Protein AF-A0A2D7WF95-F1 (afdb_monomer_lite)

Structure (mmCIF, N/CA/C/O backbone):
data_AF-A0A2D7WF95-F1
#
_entry.id   AF-A0A2D7WF95-F1
#
loop_
_atom_site.group_PDB
_atom_site.id
_atom_site.type_symbol
_atom_site.label_atom_id
_atom_site.label_alt_id
_atom_site.label_comp_id
_atom_site.label_asym_id
_atom_site.label_entity_id
_atom_site.label_seq_id
_atom_site.pdbx_PDB_ins_code
_atom_site.Cartn_x
_atom_site.Cartn_y
_atom_site.Cartn_z
_atom_site.occupancy
_atom_site.B_iso_or_equiv
_atom_site.auth_seq_id
_atom_site.auth_comp_id
_atom_site.auth_asym_id
_atom_site.auth_atom_id
_atom_site.pdbx_PDB_model_num
ATOM 1 N N . ALA A 1 1 ? 38.754 -12.809 -26.247 1.00 57.94 1 ALA A N 1
ATOM 2 C CA . ALA A 1 1 ? 38.168 -12.246 -25.010 1.00 57.94 1 ALA A CA 1
ATOM 3 C C . ALA A 1 1 ? 37.298 -10.995 -25.241 1.00 57.94 1 ALA A C 1
ATOM 5 O O . ALA A 1 1 ? 36.315 -10.847 -24.534 1.00 57.94 1 ALA A O 1
ATOM 6 N N . GLY A 1 2 ? 37.588 -10.118 -26.220 1.00 62.66 2 GLY A N 1
ATOM 7 C CA . GLY A 1 2 ? 36.866 -8.837 -26.385 1.00 62.66 2 GLY A CA 1
ATOM 8 C C . GLY A 1 2 ? 35.409 -8.901 -26.883 1.00 62.66 2 GLY A C 1
ATOM 9 O O . GLY A 1 2 ? 34.595 -8.083 -26.473 1.00 62.66 2 GLY A O 1
ATOM 10 N N . LEU A 1 3 ? 35.046 -9.889 -27.712 1.00 67.88 3 LEU A N 1
ATOM 11 C CA . LEU A 1 3 ? 33.688 -10.015 -28.276 1.00 67.88 3 LEU A CA 1
ATOM 12 C C . LEU A 1 3 ? 32.621 -10.392 -27.237 1.00 67.88 3 LEU A C 1
ATOM 14 O O . LEU A 1 3 ? 31.513 -9.868 -27.275 1.00 67.88 3 LEU A O 1
ATOM 18 N N . ALA A 1 4 ? 32.963 -11.257 -26.280 1.00 67.69 4 ALA A N 1
ATOM 19 C CA . ALA A 1 4 ? 32.043 -11.658 -25.217 1.00 67.69 4 ALA A CA 1
ATOM 20 C C . ALA A 1 4 ? 31.712 -10.488 -24.274 1.00 67.69 4 ALA A C 1
ATOM 22 O O . ALA A 1 4 ? 30.569 -10.349 -23.855 1.00 67.69 4 ALA A O 1
ATOM 23 N N . GLY A 1 5 ? 32.686 -9.612 -23.995 1.00 70.12 5 GLY A N 1
ATOM 24 C CA . GLY A 1 5 ? 32.468 -8.410 -23.184 1.00 70.12 5 GLY A CA 1
ATOM 25 C C . GLY A 1 5 ? 31.552 -7.387 -23.861 1.00 70.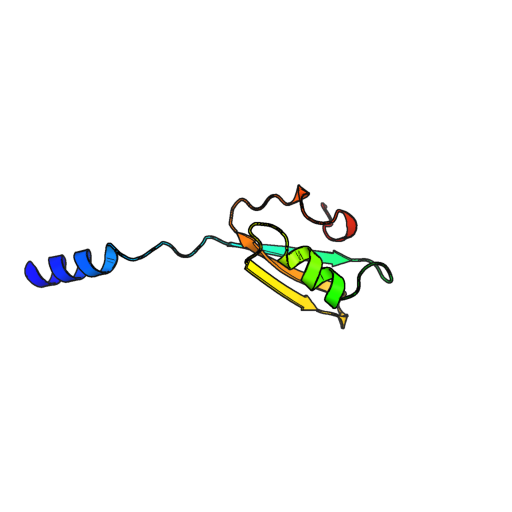12 5 GLY A C 1
ATOM 26 O O . GLY A 1 5 ? 30.707 -6.795 -23.198 1.00 70.12 5 GLY A O 1
ATOM 27 N N . LEU A 1 6 ? 31.663 -7.229 -25.186 1.00 74.50 6 LEU A N 1
ATOM 28 C CA . LEU A 1 6 ? 30.790 -6.345 -25.971 1.00 74.50 6 LEU A CA 1
ATOM 29 C C . LEU A 1 6 ? 29.341 -6.848 -26.020 1.00 74.50 6 LEU A C 1
ATOM 31 O O . LEU A 1 6 ? 28.418 -6.053 -25.867 1.00 74.50 6 LEU A O 1
ATOM 35 N N . LEU A 1 7 ? 29.139 -8.161 -26.168 1.00 74.06 7 LEU A N 1
ATOM 36 C CA . LEU A 1 7 ? 27.816 -8.791 -26.071 1.00 74.06 7 LEU A CA 1
ATOM 37 C C . LEU A 1 7 ? 27.202 -8.613 -24.676 1.00 74.06 7 LEU A C 1
ATOM 39 O O . LEU A 1 7 ? 26.019 -8.311 -24.562 1.00 74.06 7 LEU A O 1
ATOM 43 N N . TRP A 1 8 ? 28.010 -8.742 -23.620 1.00 72.00 8 TRP A N 1
ATOM 44 C CA . TRP A 1 8 ? 27.549 -8.559 -22.243 1.00 72.00 8 TRP A CA 1
ATOM 45 C C . TRP A 1 8 ? 27.117 -7.114 -21.960 1.00 72.00 8 TRP A C 1
ATOM 47 O O . TRP A 1 8 ? 26.067 -6.894 -21.365 1.00 72.00 8 TRP A O 1
ATOM 57 N N . LEU A 1 9 ? 27.880 -6.132 -22.450 1.00 69.81 9 LEU A N 1
ATOM 58 C CA . LEU A 1 9 ? 27.525 -4.712 -22.376 1.00 69.81 9 LEU A CA 1
ATOM 59 C C . LEU A 1 9 ? 26.268 -4.391 -23.189 1.00 69.81 9 LEU A C 1
ATOM 61 O O . LEU A 1 9 ? 25.404 -3.684 -22.691 1.00 69.81 9 LEU A O 1
ATOM 65 N N . ALA A 1 10 ? 26.116 -4.940 -24.398 1.00 72.50 10 ALA A N 1
ATOM 66 C CA . ALA A 1 10 ? 24.919 -4.728 -25.214 1.00 72.50 10 ALA A CA 1
ATOM 67 C C . ALA A 1 10 ? 23.641 -5.266 -24.542 1.00 72.50 10 ALA A C 1
ATOM 69 O O . ALA A 1 10 ? 22.589 -4.634 -24.633 1.00 72.50 10 ALA A O 1
ATOM 70 N N . CYS A 1 11 ? 23.731 -6.386 -23.815 1.00 68.56 11 CYS A N 1
ATOM 71 C CA . CYS A 1 11 ? 22.602 -6.951 -23.071 1.00 68.56 11 CYS A CA 1
ATOM 72 C C . CYS A 1 11 ? 22.130 -6.071 -21.902 1.00 68.56 11 CYS A C 1
ATOM 74 O O . CYS A 1 11 ? 20.963 -6.154 -21.520 1.00 68.56 11 CYS A O 1
ATOM 76 N N . THR A 1 12 ? 22.994 -5.228 -21.327 1.00 67.69 12 THR A N 1
ATOM 77 C CA . THR A 1 12 ? 22.633 -4.391 -20.170 1.00 67.69 12 THR A CA 1
ATOM 78 C C . THR A 1 12 ? 22.095 -3.012 -20.553 1.00 67.69 12 THR A C 1
ATOM 80 O O . THR A 1 12 ? 21.421 -2.394 -19.733 1.00 67.69 12 THR A O 1
ATOM 83 N N . VAL A 1 13 ? 22.290 -2.548 -21.798 1.00 69.94 13 VAL A N 1
ATOM 84 C CA . VAL A 1 13 ? 21.815 -1.224 -22.273 1.00 69.94 13 VAL A CA 1
ATOM 85 C C . VAL A 1 13 ? 20.284 -1.079 -22.218 1.00 69.94 13 VAL A C 1
ATOM 87 O O . VAL A 1 13 ? 19.774 0.033 -22.124 1.00 69.94 13 VAL A O 1
ATOM 90 N N . GLY A 1 14 ? 19.538 -2.187 -22.226 1.00 65.31 14 GLY A N 1
ATOM 91 C CA . GLY A 1 14 ? 18.073 -2.191 -22.122 1.00 65.31 14 GLY A CA 1
ATOM 92 C C . GLY A 1 14 ? 17.517 -2.472 -20.723 1.00 65.31 14 GLY A C 1
ATOM 93 O O . GLY A 1 14 ? 16.298 -2.515 -20.561 1.00 65.31 14 GLY A O 1
ATOM 94 N N . MET A 1 15 ? 18.368 -2.703 -19.716 1.00 71.50 15 MET A N 1
ATOM 95 C CA . MET A 1 15 ? 17.896 -3.000 -18.364 1.00 71.50 15 MET A CA 1
ATOM 96 C C . MET A 1 15 ? 17.452 -1.715 -17.666 1.00 71.50 15 MET A C 1
ATOM 98 O O . MET A 1 15 ? 18.257 -0.942 -17.148 1.00 71.50 15 MET A O 1
ATOM 102 N N . VAL A 1 16 ? 16.140 -1.501 -17.635 1.00 68.62 16 VAL A N 1
ATOM 103 C CA . VAL A 1 16 ? 15.521 -0.483 -16.785 1.00 68.62 16 VAL A CA 1
ATOM 104 C C . VAL A 1 16 ? 15.723 -0.906 -15.332 1.00 68.62 16 VAL A C 1
ATOM 106 O O . VAL A 1 16 ? 15.421 -2.045 -14.970 1.00 68.62 16 VAL A O 1
ATOM 109 N N . LEU A 1 17 ? 16.251 -0.004 -14.495 1.00 68.62 17 LEU A N 1
ATOM 110 C CA . LEU A 1 17 ? 16.354 -0.277 -13.063 1.00 68.62 17 LEU A CA 1
ATOM 111 C C . LEU A 1 17 ? 14.968 -0.654 -12.520 1.00 68.62 17 LEU A C 1
ATOM 113 O O . LEU A 1 17 ? 13.990 0.023 -12.852 1.00 68.62 17 LEU A O 1
ATOM 117 N N . PRO A 1 18 ? 14.869 -1.687 -11.663 1.00 67.19 18 PRO A N 1
ATOM 118 C CA . PRO A 1 18 ? 13.603 -2.016 -11.034 1.00 67.19 18 PRO A CA 1
ATOM 119 C C . PRO A 1 18 ? 13.085 -0.782 -10.297 1.00 67.19 18 PRO A C 1
ATOM 121 O O . PRO A 1 18 ? 13.844 -0.099 -9.599 1.00 67.19 18 PRO A O 1
ATOM 124 N N . VAL A 1 19 ? 11.796 -0.488 -10.479 1.00 71.38 19 VAL A N 1
ATOM 125 C CA . VAL A 1 19 ? 11.127 0.635 -9.819 1.00 71.38 19 VAL A CA 1
ATOM 126 C C . VAL A 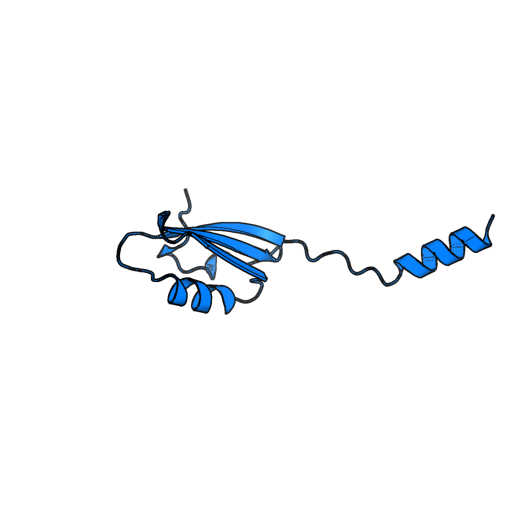1 19 ? 11.378 0.518 -8.319 1.00 71.38 19 VAL A C 1
ATOM 128 O O . VAL A 1 19 ? 10.954 -0.443 -7.668 1.00 71.38 19 VAL A O 1
ATOM 131 N N . GLN A 1 20 ? 12.112 1.491 -7.778 1.00 81.38 20 GLN A N 1
ATOM 132 C CA . GLN A 1 20 ? 12.387 1.542 -6.350 1.00 81.38 20 GLN A CA 1
ATOM 133 C C . GLN A 1 20 ? 11.050 1.734 -5.638 1.00 81.38 20 GLN A C 1
ATOM 135 O O . GLN A 1 20 ? 10.315 2.670 -5.948 1.00 81.38 20 GLN A O 1
ATOM 140 N N . ASN A 1 21 ? 10.729 0.835 -4.713 1.00 85.44 21 ASN A N 1
ATOM 141 C CA . ASN A 1 21 ? 9.473 0.842 -3.977 1.00 85.44 21 ASN A CA 1
ATOM 142 C C . ASN A 1 21 ? 9.723 0.827 -2.471 1.00 85.44 21 ASN A C 1
ATOM 144 O O . ASN A 1 21 ? 10.754 0.340 -2.006 1.00 85.44 21 ASN A O 1
ATOM 148 N N . ILE A 1 22 ? 8.778 1.391 -1.729 1.00 85.81 22 ILE A N 1
ATOM 149 C CA . ILE A 1 22 ? 8.722 1.359 -0.271 1.00 85.81 22 ILE A CA 1
ATOM 150 C C . ILE A 1 22 ? 7.415 0.687 0.144 1.00 85.81 22 ILE A C 1
ATOM 152 O O . ILE A 1 22 ? 6.404 0.788 -0.553 1.00 85.81 22 ILE A O 1
ATOM 156 N N . SER A 1 23 ? 7.454 -0.024 1.266 1.00 85.56 23 SER A N 1
ATOM 157 C CA . SER A 1 23 ? 6.259 -0.628 1.856 1.00 85.56 23 SER A CA 1
ATOM 158 C C . SER A 1 23 ? 5.807 0.231 3.026 1.00 85.56 23 SER A C 1
ATOM 160 O O . SER A 1 23 ? 6.607 0.554 3.903 1.00 85.56 23 SER A O 1
ATOM 162 N N . VAL A 1 24 ? 4.539 0.615 3.011 1.00 85.88 24 VAL A N 1
ATOM 163 C CA . VAL A 1 24 ? 3.892 1.419 4.042 1.00 85.88 24 VAL A CA 1
ATOM 164 C C . VAL A 1 24 ? 2.835 0.552 4.701 1.00 85.88 24 VAL A C 1
ATOM 166 O O . VAL A 1 24 ? 1.988 -0.030 4.024 1.00 85.88 24 VAL A O 1
ATOM 169 N N . THR A 1 25 ? 2.889 0.460 6.022 1.00 88.12 25 THR A N 1
ATOM 170 C CA . THR A 1 25 ? 1.851 -0.211 6.801 1.00 88.12 25 THR A CA 1
ATOM 171 C C . THR A 1 25 ? 0.724 0.773 7.067 1.00 88.12 25 THR A C 1
ATOM 173 O O . THR A 1 25 ? 0.954 1.857 7.604 1.00 88.12 25 THR A O 1
ATOM 176 N N . LEU A 1 26 ? -0.488 0.385 6.696 1.00 86.69 26 LEU A N 1
ATOM 177 C CA . LEU A 1 26 ? -1.724 1.095 6.985 1.00 86.69 26 LEU A CA 1
ATOM 178 C C . LEU A 1 26 ? -2.498 0.327 8.052 1.00 86.69 26 LEU A C 1
ATOM 180 O O . LEU A 1 26 ? -2.492 -0.905 8.068 1.00 86.69 26 LEU A O 1
ATOM 184 N N . SER A 1 27 ? -3.188 1.052 8.922 1.00 86.44 27 SER A N 1
ATOM 185 C CA . SER A 1 27 ? -4.033 0.471 9.967 1.00 86.44 27 SER A CA 1
ATOM 186 C C . SER A 1 27 ? -5.215 1.386 10.237 1.00 86.44 27 SER A C 1
ATOM 188 O O . SER A 1 27 ? -5.026 2.602 10.256 1.00 86.44 27 SER A O 1
ATOM 190 N N . TRP A 1 28 ? -6.402 0.830 10.480 1.00 84.06 28 TRP A N 1
ATOM 191 C CA . TRP A 1 28 ? -7.618 1.628 10.668 1.00 84.06 28 TRP A CA 1
ATOM 192 C C . TRP A 1 28 ? -8.492 1.150 11.838 1.00 84.06 28 TRP A C 1
ATOM 194 O O . TRP A 1 28 ? -8.488 -0.034 12.198 1.00 84.06 28 TRP A O 1
ATOM 204 N N . PRO A 1 29 ? -9.266 2.063 12.458 1.00 79.06 29 PRO A N 1
ATOM 205 C CA . PRO A 1 29 ? -10.169 1.731 13.556 1.00 79.06 29 PRO A CA 1
ATOM 206 C C . PRO A 1 29 ? -11.408 0.944 13.092 1.00 79.06 29 PRO A C 1
ATOM 208 O O . PRO A 1 29 ? -11.759 0.895 11.912 1.00 79.06 29 PRO A O 1
ATOM 211 N N . GLN A 1 30 ? -12.094 0.307 14.047 1.00 71.19 30 GLN A N 1
ATOM 212 C CA . GLN A 1 30 ? -13.298 -0.490 13.780 1.00 71.19 30 GLN A CA 1
ATOM 213 C C . GLN A 1 30 ? -14.447 0.4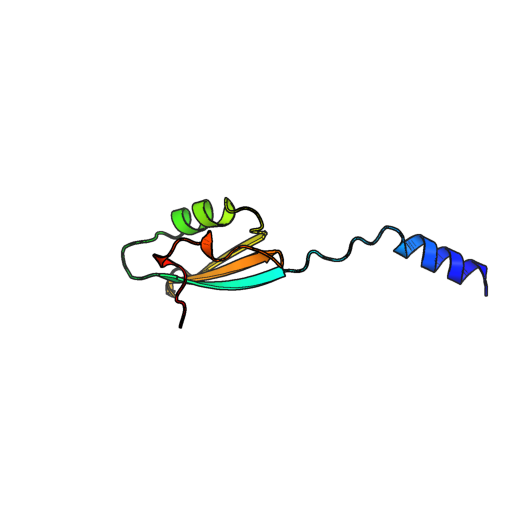08 13.278 1.00 71.19 30 GLN A C 1
ATOM 215 O O . GLN A 1 30 ? -14.790 1.384 13.937 1.00 71.19 30 GLN A O 1
ATOM 220 N N . GLY A 1 31 ? -15.043 0.065 12.128 1.00 71.25 31 GLY A N 1
ATOM 221 C CA . GLY A 1 31 ? -16.277 0.689 11.621 1.00 71.25 31 GLY A CA 1
ATOM 222 C C . GLY A 1 31 ? -16.128 1.822 10.595 1.00 71.25 31 GLY A C 1
ATOM 223 O O . GLY A 1 31 ? -17.149 2.314 10.128 1.00 71.25 31 GLY A O 1
ATOM 224 N N . GLY A 1 32 ? -14.908 2.229 10.217 1.00 69.81 32 GLY A N 1
ATOM 225 C CA . GLY A 1 32 ? -14.697 3.313 9.236 1.00 69.81 32 GLY A CA 1
ATOM 226 C C . GLY A 1 32 ? -14.391 2.843 7.807 1.00 69.81 32 GLY A C 1
ATOM 227 O O . GLY A 1 32 ? -14.926 3.376 6.834 1.00 69.81 32 GLY A O 1
ATOM 228 N N . TRP A 1 33 ? -13.551 1.813 7.678 1.00 79.12 33 TRP A N 1
ATOM 229 C CA . TRP A 1 33 ? -13.023 1.346 6.395 1.00 79.12 33 TRP A CA 1
ATOM 230 C C . TRP A 1 33 ? -13.345 -0.128 6.159 1.00 79.12 33 TRP A C 1
ATOM 232 O O . TRP A 1 33 ? -13.037 -0.985 6.987 1.00 79.12 33 TRP A O 1
ATOM 242 N N . GLY A 1 34 ? -13.966 -0.410 5.012 1.00 79.56 34 GLY A N 1
ATOM 243 C CA . GLY A 1 34 ? -14.111 -1.761 4.469 1.00 79.56 34 GLY A CA 1
ATOM 244 C C . GLY A 1 34 ? -12.960 -2.094 3.519 1.00 79.56 34 GLY A C 1
ATOM 245 O O . GLY A 1 34 ? -12.410 -1.192 2.884 1.00 79.56 34 GLY A O 1
ATOM 246 N N . TYR A 1 35 ? -12.619 -3.380 3.397 1.00 81.31 35 TYR A N 1
ATOM 247 C CA . TYR A 1 35 ? -11.475 -3.842 2.601 1.00 81.31 35 TYR A CA 1
ATOM 248 C C . TYR A 1 35 ? -11.561 -3.405 1.128 1.00 81.31 35 TYR A C 1
ATOM 250 O O . TYR A 1 35 ? -10.595 -2.863 0.595 1.00 81.31 35 TYR A O 1
ATOM 258 N N . GLU A 1 36 ? -12.734 -3.550 0.499 1.00 84.88 36 GLU A N 1
ATOM 259 C CA . GLU A 1 36 ? -12.973 -3.137 -0.892 1.00 84.88 36 GLU A CA 1
ATOM 260 C C . GLU A 1 36 ? -12.751 -1.640 -1.083 1.00 84.88 36 GLU A C 1
ATOM 262 O O . GLU A 1 36 ? -12.109 -1.200 -2.034 1.00 84.88 36 GLU A O 1
ATOM 267 N N . ARG A 1 37 ? -13.266 -0.837 -0.149 1.00 86.38 37 ARG A N 1
ATOM 268 C CA . ARG A 1 37 ? -13.133 0.617 -0.197 1.00 86.38 37 ARG A CA 1
ATOM 269 C C . ARG A 1 37 ? -11.671 1.028 -0.072 1.00 86.38 37 ARG A C 1
ATOM 271 O O . ARG A 1 37 ? -11.199 1.825 -0.874 1.00 86.38 37 ARG A O 1
ATOM 278 N N . LEU A 1 38 ? -10.955 0.452 0.893 1.00 86.25 38 LEU A N 1
ATOM 279 C CA . LEU A 1 38 ? -9.538 0.732 1.108 1.00 86.25 38 LEU A CA 1
ATOM 280 C C . LEU A 1 38 ? -8.714 0.352 -0.118 1.00 86.25 38 LEU A C 1
ATOM 282 O O . LEU A 1 38 ? -7.936 1.164 -0.608 1.00 86.25 38 LEU A O 1
ATOM 286 N N . ARG A 1 39 ? -8.928 -0.851 -0.655 1.00 85.94 39 ARG A N 1
ATOM 287 C CA . ARG A 1 39 ? -8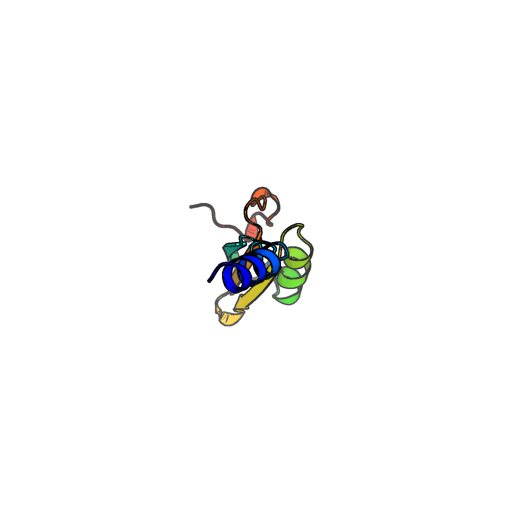.242 -1.315 -1.857 1.00 85.94 39 ARG A CA 1
ATOM 288 C C . ARG A 1 39 ? -8.491 -0.377 -3.037 1.00 85.94 39 ARG A C 1
ATOM 290 O O . ARG A 1 39 ? -7.531 0.039 -3.674 1.00 85.94 39 ARG A O 1
ATOM 297 N N . ASN A 1 40 ? -9.746 -0.023 -3.305 1.00 87.56 40 ASN A N 1
ATOM 298 C CA . ASN A 1 40 ? -10.100 0.823 -4.443 1.00 87.56 40 ASN A CA 1
ATOM 299 C C . ASN A 1 40 ? -9.571 2.254 -4.297 1.00 87.56 40 ASN A C 1
ATOM 301 O O . ASN A 1 40 ? -9.005 2.788 -5.245 1.00 87.56 40 ASN A O 1
ATOM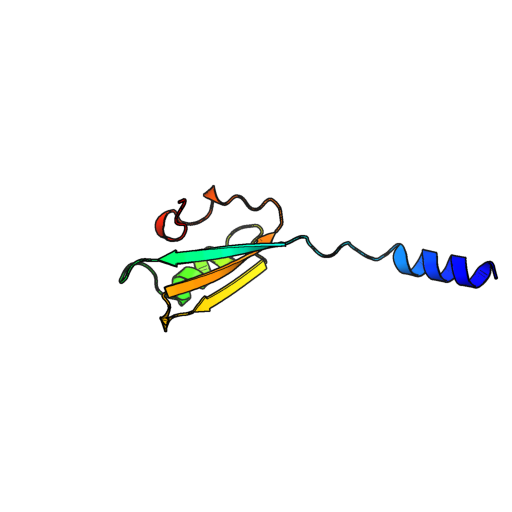 305 N N . GLU A 1 41 ? -9.707 2.872 -3.124 1.00 87.81 41 GLU A N 1
ATOM 306 C CA . GLU A 1 41 ? -9.227 4.243 -2.920 1.00 87.81 41 GLU A CA 1
ATOM 307 C C . GLU A 1 41 ? -7.697 4.318 -2.955 1.00 87.81 41 GLU A C 1
ATOM 309 O O . GLU A 1 41 ? -7.137 5.200 -3.605 1.00 87.81 41 GLU A O 1
ATOM 314 N N . VAL A 1 42 ? -7.010 3.365 -2.322 1.00 86.38 42 VAL A N 1
ATOM 315 C CA . VAL A 1 42 ? -5.546 3.372 -2.217 1.00 86.38 42 VAL A CA 1
ATOM 316 C C . VAL A 1 42 ? -4.867 2.966 -3.533 1.00 86.38 42 VAL A C 1
ATOM 318 O O . VAL A 1 42 ? -3.838 3.547 -3.888 1.00 86.38 42 VAL A O 1
ATOM 321 N N . LEU A 1 43 ? -5.432 2.018 -4.294 1.00 86.62 43 LEU A N 1
ATOM 322 C CA . LEU A 1 43 ? -4.913 1.651 -5.622 1.00 86.62 43 LEU A CA 1
ATOM 323 C C . LEU A 1 43 ? -5.086 2.768 -6.658 1.00 86.62 43 LEU A C 1
ATOM 325 O O . LEU A 1 43 ? -4.310 2.830 -7.608 1.00 86.62 43 LEU A O 1
ATOM 329 N N . CYS A 1 44 ? -6.063 3.657 -6.475 1.00 86.81 44 CYS A N 1
ATOM 330 C CA . CYS A 1 44 ? -6.239 4.830 -7.330 1.00 86.81 44 CYS A CA 1
ATOM 331 C C . CYS A 1 44 ? -5.203 5.936 -7.068 1.00 86.81 44 CYS A C 1
ATOM 333 O O . CYS A 1 44 ? -5.125 6.881 -7.857 1.00 86.81 44 CYS A O 1
ATOM 335 N N . LEU A 1 45 ? -4.416 5.857 -5.987 1.00 86.75 45 LEU A N 1
ATOM 336 C CA . LEU A 1 45 ? -3.419 6.881 -5.680 1.00 86.75 45 LEU A CA 1
ATOM 337 C C . LEU A 1 45 ? -2.222 6.795 -6.643 1.00 86.75 45 LEU A C 1
ATOM 339 O O . LEU A 1 45 ? -1.703 5.707 -6.919 1.00 86.75 45 LEU A O 1
ATOM 343 N N . PRO A 1 46 ? -1.740 7.940 -7.154 1.00 83.62 46 PRO A N 1
ATOM 344 C CA . PRO A 1 46 ? -0.627 7.959 -8.086 1.00 83.62 46 PRO A CA 1
ATOM 345 C C . PRO A 1 46 ? 0.652 7.467 -7.405 1.00 83.62 46 PRO A C 1
ATOM 347 O O . PRO A 1 46 ? 1.061 7.954 -6.354 1.00 83.62 46 PRO A O 1
ATOM 350 N N . GLY A 1 47 ? 1.315 6.498 -8.033 1.00 83.19 47 GLY A N 1
ATOM 351 C CA . GLY A 1 47 ? 2.532 5.894 -7.495 1.00 83.19 47 GLY A CA 1
ATOM 352 C C . GLY A 1 47 ? 2.292 4.703 -6.567 1.00 83.19 47 GLY A C 1
ATOM 353 O O . GLY A 1 47 ? 3.280 4.092 -6.149 1.00 83.19 47 GLY A O 1
ATOM 354 N N . THR A 1 48 ? 1.037 4.325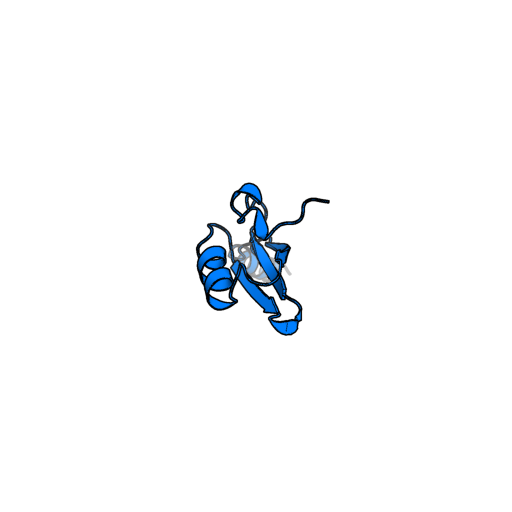 -6.301 1.00 87.56 48 THR A N 1
ATOM 355 C CA . THR A 1 48 ? 0.704 3.015 -5.733 1.00 87.56 48 THR A CA 1
ATOM 356 C C . THR A 1 48 ? 1.034 1.911 -6.735 1.00 87.56 48 THR A C 1
ATOM 358 O O . THR A 1 48 ? 0.745 2.024 -7.924 1.00 87.56 48 THR A O 1
ATOM 361 N N . LEU A 1 49 ? 1.671 0.846 -6.254 1.00 86.44 49 LEU A N 1
ATOM 362 C CA . LEU A 1 49 ? 2.049 -0.315 -7.059 1.00 86.44 49 LEU A CA 1
ATOM 363 C C . LEU A 1 49 ? 1.166 -1.516 -6.743 1.00 86.44 49 LEU A C 1
ATOM 365 O O . LEU A 1 49 ? 0.716 -2.201 -7.654 1.00 86.44 49 LEU A O 1
ATOM 369 N N . ASP A 1 50 ? 0.951 -1.781 -5.456 1.00 88.88 50 ASP A N 1
ATOM 370 C CA . ASP A 1 50 ? 0.191 -2.937 -4.996 1.00 88.88 50 ASP A CA 1
ATOM 371 C C . ASP A 1 50 ? -0.309 -2.724 -3.566 1.00 88.88 50 ASP A C 1
ATOM 373 O O . ASP A 1 50 ? 0.304 -1.977 -2.800 1.00 88.88 50 ASP A O 1
ATOM 377 N N . VAL A 1 51 ? -1.392 -3.399 -3.186 1.00 89.44 51 VAL A N 1
ATOM 378 C CA . VAL A 1 51 ? -1.908 -3.368 -1.814 1.00 89.44 51 VAL A CA 1
ATOM 379 C C . VAL A 1 51 ? -2.315 -4.767 -1.370 1.00 89.44 51 VAL A C 1
ATOM 381 O O . VAL A 1 51 ? -3.103 -5.445 -2.025 1.00 89.44 51 VAL A O 1
ATOM 384 N N . THR A 1 52 ? -1.788 -5.194 -0.227 1.00 89.62 52 THR A N 1
ATOM 385 C CA . THR A 1 52 ? -2.175 -6.440 0.438 1.00 89.62 52 THR A CA 1
ATOM 386 C C . THR A 1 52 ? -2.954 -6.094 1.696 1.00 89.62 52 THR A C 1
ATOM 388 O O . THR A 1 52 ? -2.427 -5.415 2.573 1.00 89.62 52 THR A O 1
ATOM 391 N N . VAL A 1 53 ? -4.206 -6.537 1.783 1.00 88.25 53 VAL A N 1
ATOM 392 C CA . VAL A 1 53 ? -5.118 -6.211 2.886 1.00 88.25 53 VAL A CA 1
ATOM 393 C C . VAL A 1 53 ? -5.296 -7.434 3.786 1.00 88.25 53 VAL A C 1
ATOM 395 O O . VAL A 1 53 ? -5.563 -8.526 3.293 1.00 88.25 53 VAL A O 1
ATOM 398 N N . PHE A 1 54 ? -5.168 -7.235 5.095 1.00 88.00 54 PHE A N 1
ATOM 399 C CA . PHE A 1 54 ? -5.371 -8.228 6.149 1.00 88.00 54 PHE A CA 1
ATOM 400 C C . PHE A 1 54 ? -6.617 -7.833 6.937 1.00 88.00 54 PHE A C 1
ATOM 402 O O . PHE A 1 54 ? -6.578 -6.961 7.809 1.00 88.00 54 PHE A O 1
ATOM 409 N N . GLU A 1 55 ? -7.750 -8.437 6.585 1.00 81.94 55 GLU A N 1
ATOM 410 C CA . GLU A 1 55 ? -9.062 -8.058 7.120 1.00 81.94 55 GLU A CA 1
ATOM 411 C C . GLU A 1 55 ? -9.191 -8.342 8.619 1.00 81.94 55 GLU A C 1
ATOM 413 O O . GLU A 1 55 ? -9.612 -7.461 9.371 1.00 81.94 55 GLU A O 1
ATOM 418 N N . ASP A 1 56 ? -8.754 -9.526 9.061 1.00 84.75 56 ASP A N 1
ATOM 419 C CA . ASP A 1 56 ? -8.795 -9.935 10.472 1.00 84.75 56 ASP A CA 1
ATOM 420 C C . ASP A 1 56 ? -7.959 -9.005 11.367 1.00 84.75 56 ASP A C 1
ATOM 422 O O . ASP A 1 56 ? -8.341 -8.670 12.492 1.00 84.75 56 ASP A O 1
ATOM 426 N N . GLU A 1 57 ? -6.829 -8.533 10.841 1.00 84.88 57 GLU A N 1
ATOM 427 C CA . GLU A 1 57 ? -5.862 -7.699 11.558 1.00 84.88 57 GLU A CA 1
ATOM 428 C C . GLU A 1 57 ? -6.149 -6.197 11.401 1.00 84.88 57 GLU A C 1
ATOM 430 O O . GLU A 1 57 ? -5.586 -5.385 12.138 1.00 84.88 57 GLU A O 1
ATOM 435 N N . ARG A 1 58 ? -7.051 -5.815 10.481 1.00 85.19 58 ARG A N 1
ATOM 436 C CA . ARG A 1 58 ? -7.327 -4.419 10.077 1.00 85.19 58 ARG A CA 1
ATOM 437 C C . ARG A 1 58 ? -6.055 -3.659 9.710 1.00 85.19 58 ARG A C 1
ATOM 439 O O . ARG A 1 58 ? -5.848 -2.504 10.098 1.00 85.19 58 ARG A O 1
ATOM 446 N N . GLN A 1 59 ? -5.198 -4.346 8.970 1.00 88.06 59 GLN A N 1
ATOM 447 C CA . GLN A 1 59 ? -3.932 -3.827 8.483 1.00 88.06 59 GLN A CA 1
ATOM 448 C C . GLN A 1 59 ? -3.850 -3.995 6.974 1.00 88.06 59 GLN A C 1
ATOM 450 O O . GLN A 1 59 ? -4.464 -4.887 6.392 1.00 88.06 59 GLN A O 1
ATOM 455 N N . ALA A 1 60 ? -3.093 -3.128 6.318 1.00 89.06 60 ALA A N 1
ATOM 456 C CA . ALA A 1 60 ? -2.765 -3.304 4.915 1.00 89.06 60 ALA A CA 1
ATOM 457 C C . ALA A 1 60 ? -1.311 -2.927 4.662 1.00 89.06 60 ALA A C 1
ATOM 459 O O . ALA A 1 60 ? -0.830 -1.901 5.142 1.00 89.06 60 ALA A O 1
ATOM 460 N N . TYR A 1 61 ? -0.618 -3.741 3.875 1.00 89.25 61 TYR A N 1
ATOM 461 C CA . TYR A 1 61 ? 0.683 -3.393 3.329 1.00 89.25 61 TYR A CA 1
ATOM 462 C C . TYR A 1 61 ? 0.488 -2.769 1.962 1.00 89.25 61 TYR A C 1
ATOM 464 O O . TYR A 1 61 ? 0.097 -3.428 0.998 1.00 89.25 61 TYR A O 1
ATOM 472 N N . LEU A 1 62 ? 0.779 -1.480 1.888 1.00 89.62 62 LEU A N 1
ATOM 473 C CA . LEU A 1 62 ? 0.763 -0.724 0.658 1.00 89.62 62 LEU A CA 1
ATOM 474 C C . LEU A 1 62 ? 2.181 -0.638 0.098 1.00 89.62 62 LEU A C 1
ATOM 476 O O . LEU A 1 62 ? 3.088 -0.112 0.742 1.00 89.62 62 LEU A O 1
ATOM 480 N N . ARG A 1 63 ? 2.373 -1.110 -1.129 1.00 89.94 63 ARG A N 1
ATOM 481 C CA . ARG A 1 63 ? 3.613 -0.920 -1.878 1.00 89.94 63 ARG A CA 1
ATOM 482 C C . ARG A 1 63 ? 3.459 0.304 -2.763 1.00 89.94 63 ARG A C 1
ATOM 484 O O . ARG A 1 63 ? 2.610 0.326 -3.652 1.00 89.94 63 ARG A O 1
ATOM 491 N N . VAL A 1 64 ? 4.306 1.300 -2.548 1.00 89.88 64 VAL A N 1
ATOM 492 C CA . VAL A 1 64 ? 4.326 2.537 -3.336 1.00 89.88 64 VAL A CA 1
ATOM 493 C C . VAL A 1 64 ? 5.709 2.799 -3.914 1.00 89.88 64 VAL A C 1
ATOM 495 O O . VAL A 1 64 ? 6.716 2.259 -3.454 1.00 89.88 64 VAL A O 1
ATOM 498 N N . SER A 1 65 ? 5.771 3.642 -4.934 1.00 87.94 65 SER A N 1
ATOM 499 C CA . SER A 1 65 ? 7.022 4.070 -5.556 1.00 87.94 65 SER A CA 1
ATOM 500 C C . SER A 1 65 ? 7.841 4.954 -4.608 1.00 87.94 65 SER A C 1
ATOM 502 O O . SER A 1 65 ? 7.300 5.700 -3.790 1.00 87.94 65 SER A O 1
ATOM 504 N N . LYS A 1 66 ? 9.171 4.902 -4.712 1.00 80.44 66 LYS A N 1
ATOM 505 C CA . LYS A 1 66 ? 10.072 5.758 -3.931 1.00 80.44 66 LYS A CA 1
ATOM 506 C C . LYS A 1 66 ? 9.847 7.223 -4.322 1.00 80.44 66 LYS A C 1
ATOM 508 O O . LYS A 1 66 ? 10.124 7.603 -5.454 1.00 80.44 66 LYS A O 1
ATOM 513 N N . GLY A 1 67 ? 9.356 8.025 -3.378 1.00 81.44 67 GLY A N 1
ATOM 514 C CA . GLY A 1 67 ? 8.912 9.407 -3.614 1.00 81.44 67 GLY A CA 1
ATOM 515 C C . GLY A 1 67 ? 7.394 9.594 -3.562 1.00 81.44 67 GLY A C 1
ATOM 516 O O . GLY A 1 67 ? 6.922 10.700 -3.797 1.00 81.44 67 GLY A O 1
ATOM 517 N N . PHE A 1 68 ? 6.641 8.537 -3.249 1.00 84.38 68 PHE A N 1
ATOM 518 C CA . PHE A 1 68 ? 5.217 8.635 -2.961 1.00 84.38 68 PHE A CA 1
ATOM 519 C C . PHE A 1 68 ? 4.947 9.624 -1.824 1.00 84.38 68 PHE A C 1
ATOM 521 O O . PHE A 1 68 ? 5.585 9.575 -0.768 1.00 84.38 68 PHE A O 1
ATOM 528 N N . ASP A 1 69 ? 3.986 10.512 -2.056 1.00 82.88 69 ASP A N 1
ATOM 529 C CA . ASP A 1 69 ? 3.570 11.502 -1.080 1.00 82.88 69 ASP A CA 1
ATOM 530 C C . ASP A 1 69 ? 2.591 10.876 -0.082 1.00 82.88 69 ASP A C 1
ATOM 532 O O . ASP A 1 69 ? 1.415 10.662 -0.374 1.00 82.88 69 ASP A O 1
ATOM 536 N N . LEU A 1 70 ? 3.085 10.598 1.126 1.00 82.06 70 LEU A N 1
ATOM 537 C CA . LEU A 1 70 ? 2.279 10.044 2.215 1.00 82.06 70 LEU A CA 1
ATOM 538 C C . LEU A 1 70 ? 1.128 10.971 2.636 1.00 82.06 70 LEU A C 1
ATOM 540 O O . LEU A 1 70 ? 0.185 10.489 3.255 1.00 82.06 70 LEU A O 1
ATOM 544 N N . ALA A 1 71 ? 1.165 12.266 2.300 1.00 82.50 71 ALA A N 1
ATOM 545 C CA . ALA A 1 71 ? 0.052 13.178 2.567 1.00 82.50 71 ALA A CA 1
ATOM 546 C C . ALA A 1 71 ? -1.187 12.883 1.702 1.00 82.50 71 ALA A C 1
ATOM 548 O O . ALA A 1 71 ? -2.277 13.347 2.029 1.00 82.50 71 ALA A O 1
ATOM 549 N N . GLN A 1 72 ? -1.035 12.108 0.622 1.00 81.81 72 GLN A N 1
ATOM 550 C CA . GLN A 1 72 ? -2.152 11.657 -0.211 1.00 81.81 72 GLN A CA 1
ATOM 551 C C . GLN A 1 72 ? -2.897 10.465 0.393 1.00 81.81 72 GLN A C 1
ATOM 553 O O . GLN A 1 72 ? -3.994 10.138 -0.060 1.00 81.81 72 GLN A O 1
ATOM 558 N N . LEU A 1 73 ? -2.321 9.805 1.405 1.00 82.94 73 LEU A N 1
ATOM 559 C CA . LEU A 1 73 ? -3.026 8.752 2.121 1.00 82.94 73 LEU A CA 1
ATOM 560 C C . LEU A 1 73 ? -4.149 9.360 2.963 1.00 82.94 73 LEU A C 1
ATOM 562 O O . LEU A 1 73 ? -3.952 10.404 3.591 1.00 82.94 73 LEU A O 1
ATOM 566 N N . PRO A 1 74 ? -5.310 8.692 3.043 1.00 79.12 74 PRO A N 1
ATOM 567 C CA . PRO A 1 74 ? -6.359 9.103 3.957 1.00 79.12 74 PRO A CA 1
ATOM 568 C C . PRO A 1 74 ? -5.804 9.179 5.385 1.00 79.12 74 PRO A C 1
ATOM 570 O O . PRO A 1 74 ? -5.205 8.222 5.877 1.00 79.12 74 PRO A O 1
ATOM 573 N N . ALA A 1 75 ? -6.013 10.315 6.055 1.00 72.56 75 ALA A N 1
ATOM 574 C CA . ALA A 1 75 ? -5.448 10.598 7.380 1.00 72.56 75 ALA A CA 1
ATOM 575 C C . ALA A 1 75 ? -5.831 9.554 8.449 1.00 72.56 75 ALA A C 1
ATOM 577 O O . ALA A 1 75 ? -5.132 9.388 9.442 1.00 72.56 75 ALA A O 1
ATOM 578 N N . GLU A 1 76 ? -6.925 8.827 8.228 1.00 74.81 76 GLU A N 1
ATOM 579 C CA . GLU A 1 76 ? -7.420 7.761 9.100 1.00 74.81 76 GLU A CA 1
ATOM 580 C C . GLU A 1 76 ? -6.665 6.427 8.948 1.00 74.81 76 GLU A C 1
ATOM 582 O O . GLU A 1 76 ? -6.812 5.552 9.800 1.00 74.81 76 GLU A O 1
ATOM 587 N N . LEU A 1 77 ? -5.881 6.256 7.874 1.00 74.31 77 LEU A N 1
ATOM 588 C CA . LEU A 1 77 ? -5.166 5.014 7.542 1.00 74.31 77 LEU A CA 1
ATOM 589 C C . LEU A 1 77 ? -3.692 5.030 7.953 1.00 74.31 77 LEU A C 1
ATOM 591 O O . LEU A 1 77 ? -3.050 3.978 7.996 1.00 74.31 77 LEU A O 1
ATOM 595 N N . TYR A 1 78 ? -3.149 6.215 8.230 1.00 66.19 78 TYR A N 1
ATOM 596 C CA . TYR A 1 78 ? -1.742 6.414 8.543 1.00 66.19 78 TYR A CA 1
ATOM 597 C C . TYR A 1 78 ? -1.580 6.942 9.968 1.00 66.19 78 TYR A C 1
ATOM 599 O O . TYR A 1 78 ? -1.923 8.085 10.272 1.00 66.19 78 TYR A O 1
ATOM 607 N N . ARG A 1 79 ? -1.020 6.111 10.854 1.00 58.91 79 ARG A N 1
ATOM 608 C CA . ARG A 1 79 ? -0.615 6.540 12.193 1.00 58.91 79 ARG A CA 1
ATOM 609 C C . ARG A 1 79 ? 0.813 7.070 12.116 1.00 58.91 79 ARG A C 1
ATOM 611 O O . ARG A 1 79 ? 1.758 6.305 11.947 1.00 58.91 79 ARG A O 1
ATOM 618 N N . ARG A 1 80 ? 0.953 8.390 12.202 1.00 53.25 80 ARG A N 1
ATOM 619 C CA . ARG A 1 80 ? 2.240 9.055 12.409 1.00 53.25 80 ARG A CA 1
ATOM 620 C C . ARG A 1 80 ? 2.501 9.017 13.916 1.00 53.25 80 ARG A C 1
ATOM 622 O O . ARG A 1 80 ? 1.857 9.769 14.642 1.00 53.25 80 ARG A O 1
ATOM 629 N N . ASP A 1 81 ? 3.309 8.060 14.367 1.00 51.06 81 ASP A N 1
ATOM 630 C CA . ASP A 1 81 ? 3.886 8.096 15.721 1.00 51.06 81 ASP A CA 1
ATOM 631 C C . ASP A 1 81 ? 4.804 9.323 15.863 1.00 51.06 81 ASP A C 1
ATOM 633 O O . ASP A 1 81 ? 5.539 9.626 14.887 1.00 51.06 81 ASP A O 1
#

Radius of gyration: 19.04 Å; chains: 1; bounding box: 54×25×44 Å

Secondary structure (DSSP, 8-state):
-HHHHHHHHHHHTT-PPP--EEEEEEE--TTT--HHHHHHHHHTSTTEEEEEEETTTTEEEEEEETT--GGGS-TTT----

Foldseek 3Di:
DPVVVVVVVVVCVPDDDPFAKDKDKWAADPPDDDPVRQQVQLCPAPQWDDKDADRVRRMIITIGGDVRDPVSPDPRTDDDD

pLDDT: mean 79.11, std 9.37, range [51.06, 89.94]

Sequence (81 aa):
AGLAGLLWLACTVGMVLPVQNISVTLSWPQGGWGYERLRNEVLCLPGTLDVTVFEDERQAYLRVSKGFDLAQLPAELYRRD